Protein AF-A0A2U1Q0E8-F1 (afdb_monomer_lite)

Radius of gyration: 20.46 Å; chains: 1; bounding box: 48×19×58 Å

Structure (mmCIF, N/CA/C/O backbone):
data_AF-A0A2U1Q0E8-F1
#
_entry.id   AF-A0A2U1Q0E8-F1
#
loop_
_atom_site.group_PDB
_atom_site.id
_atom_site.type_symbol
_atom_site.label_atom_id
_atom_site.label_alt_id
_atom_site.label_comp_id
_atom_site.label_asym_id
_atom_site.label_entity_id
_atom_site.label_seq_id
_atom_site.pdbx_PDB_ins_code
_atom_site.Cartn_x
_atom_site.Cartn_y
_atom_site.Cartn_z
_atom_site.occupancy
_atom_site.B_iso_or_equiv
_atom_site.auth_seq_id
_atom_site.auth_comp_id
_atom_site.auth_asym_id
_atom_site.auth_atom_id
_atom_site.pdbx_PDB_model_num
ATOM 1 N N . MET A 1 1 ? 28.242 -7.770 -36.895 1.00 54.81 1 MET A N 1
ATOM 2 C CA . MET A 1 1 ? 28.325 -7.067 -35.593 1.00 54.81 1 MET A CA 1
ATOM 3 C C . MET A 1 1 ? 27.047 -6.302 -35.236 1.00 54.81 1 MET A C 1
ATOM 5 O O . MET A 1 1 ? 26.594 -6.448 -34.112 1.00 54.81 1 MET A O 1
ATOM 9 N N . GLY A 1 2 ? 26.406 -5.580 -36.170 1.00 62.59 2 GLY A N 1
ATOM 10 C CA . GLY A 1 2 ? 25.177 -4.809 -35.890 1.00 62.59 2 GLY A CA 1
ATOM 11 C C . GLY A 1 2 ? 23.968 -5.613 -35.379 1.00 62.59 2 GLY A C 1
ATOM 12 O O . GLY A 1 2 ? 23.327 -5.185 -34.428 1.00 62.59 2 GLY A O 1
ATOM 13 N N . MET A 1 3 ? 23.693 -6.807 -35.926 1.00 69.94 3 MET A N 1
ATOM 14 C CA . MET A 1 3 ? 22.574 -7.640 -35.440 1.00 69.94 3 MET A CA 1
ATOM 15 C C . MET A 1 3 ? 22.767 -8.147 -34.005 1.00 69.94 3 MET A C 1
ATOM 17 O O . MET A 1 3 ? 21.809 -8.210 -33.248 1.00 69.94 3 MET A O 1
ATOM 21 N N . MET A 1 4 ? 23.999 -8.474 -33.607 1.00 75.38 4 MET A N 1
ATOM 22 C CA . MET A 1 4 ? 24.282 -8.968 -32.254 1.00 75.38 4 MET A CA 1
ATOM 23 C C . MET A 1 4 ? 24.065 -7.874 -31.201 1.00 75.38 4 MET A C 1
ATOM 25 O O . MET A 1 4 ? 23.455 -8.134 -30.171 1.00 75.38 4 MET A O 1
ATOM 29 N N . LEU A 1 5 ? 24.496 -6.643 -31.493 1.00 69.25 5 LEU A N 1
ATOM 30 C CA . LEU A 1 5 ? 24.225 -5.475 -30.649 1.00 69.25 5 LEU A CA 1
ATOM 31 C C . LEU A 1 5 ? 22.723 -5.177 -30.563 1.00 69.25 5 LEU A C 1
ATOM 33 O O . LEU A 1 5 ? 22.213 -4.960 -29.471 1.00 69.25 5 LEU A O 1
ATOM 37 N N . TYR A 1 6 ? 22.001 -5.244 -31.686 1.00 76.19 6 TYR A N 1
ATOM 38 C CA . TYR A 1 6 ? 20.548 -5.053 -31.708 1.00 76.19 6 TYR A CA 1
ATOM 39 C C . TYR A 1 6 ? 19.809 -6.052 -30.804 1.00 76.19 6 TYR A C 1
ATOM 41 O O . TYR A 1 6 ? 18.976 -5.645 -29.998 1.00 76.19 6 TYR A O 1
ATOM 49 N N . PHE A 1 7 ? 20.154 -7.342 -30.874 1.00 77.44 7 PHE A N 1
ATOM 50 C CA . PHE A 1 7 ? 19.554 -8.361 -30.006 1.00 77.44 7 PHE A CA 1
ATOM 51 C C . PHE A 1 7 ? 19.857 -8.134 -28.520 1.00 77.44 7 PHE A C 1
ATOM 53 O O . PHE A 1 7 ? 18.980 -8.354 -27.687 1.00 77.44 7 PHE A O 1
ATOM 60 N N . LEU A 1 8 ? 21.068 -7.681 -28.177 1.00 71.50 8 LEU A N 1
ATOM 61 C CA . LEU A 1 8 ? 21.423 -7.352 -26.793 1.00 71.50 8 LEU A CA 1
ATOM 62 C C . LEU A 1 8 ? 20.607 -6.163 -26.274 1.00 71.50 8 LEU A C 1
ATOM 64 O O . LEU A 1 8 ? 20.009 -6.270 -25.208 1.00 71.50 8 LEU A O 1
ATOM 68 N N . PHE A 1 9 ? 20.505 -5.081 -27.051 1.00 70.81 9 PHE A N 1
ATOM 69 C CA . PHE A 1 9 ? 19.699 -3.916 -26.678 1.00 70.81 9 PHE A CA 1
ATOM 70 C C . PHE A 1 9 ? 18.210 -4.243 -26.569 1.00 70.81 9 PHE A C 1
ATOM 72 O O . PHE A 1 9 ? 17.537 -3.762 -25.662 1.00 70.81 9 PHE A O 1
ATOM 79 N N . GLN A 1 10 ? 17.687 -5.090 -27.456 1.00 73.31 10 GLN A N 1
ATOM 80 C CA . GLN A 1 10 ? 16.295 -5.514 -27.381 1.00 73.31 10 GLN A CA 1
ATOM 81 C C . GLN A 1 10 ? 16.024 -6.349 -26.126 1.00 73.31 10 GLN A C 1
ATOM 83 O O . GLN A 1 10 ? 15.024 -6.118 -25.454 1.00 73.31 10 GLN A O 1
ATOM 88 N N . ARG A 1 11 ? 16.934 -7.262 -25.767 1.00 73.00 11 ARG A N 1
ATOM 89 C CA . ARG A 1 11 ? 16.801 -8.073 -24.552 1.00 73.00 11 ARG A CA 1
ATOM 90 C C . ARG A 1 11 ? 16.872 -7.224 -23.283 1.00 73.00 11 ARG A C 1
ATOM 92 O O . ARG A 1 11 ? 16.090 -7.460 -22.370 1.00 73.00 11 ARG A O 1
ATOM 99 N N . GLU A 1 12 ? 17.769 -6.242 -23.249 1.00 69.38 12 GLU A N 1
ATOM 100 C CA . GLU A 1 12 ? 17.889 -5.301 -22.131 1.00 69.38 12 GLU A CA 1
ATOM 101 C C . GLU A 1 12 ? 16.620 -4.456 -21.977 1.00 69.38 12 GLU A C 1
ATOM 103 O O . GLU A 1 12 ? 16.058 -4.352 -20.889 1.00 69.38 12 GLU A O 1
ATOM 108 N N . ARG A 1 13 ? 16.096 -3.927 -23.090 1.00 71.44 13 ARG A N 1
ATOM 109 C CA . ARG A 1 13 ? 14.840 -3.173 -23.102 1.00 71.44 13 ARG A CA 1
ATOM 110 C C . ARG A 1 13 ? 13.662 -4.021 -22.629 1.00 71.44 13 ARG A C 1
ATOM 112 O O . ARG A 1 13 ? 12.860 -3.555 -21.828 1.00 71.44 13 ARG A O 1
ATOM 119 N N . ASP A 1 14 ? 13.536 -5.249 -23.124 1.00 67.00 14 ASP A N 1
ATOM 120 C CA . ASP A 1 14 ? 12.421 -6.130 -22.777 1.00 67.00 14 ASP A CA 1
ATOM 121 C C . ASP A 1 14 ? 12.495 -6.579 -21.301 1.00 67.00 14 ASP A C 1
ATOM 123 O O . ASP A 1 14 ? 11.453 -6.695 -20.649 1.00 67.00 14 ASP A O 1
ATOM 127 N N . ALA A 1 15 ? 13.705 -6.757 -20.750 1.00 60.62 15 ALA A N 1
ATOM 128 C CA . ALA A 1 15 ? 13.926 -6.979 -19.319 1.00 60.62 15 ALA A CA 1
ATOM 129 C C . ALA A 1 15 ? 13.530 -5.746 -18.490 1.00 60.62 15 ALA A C 1
ATOM 131 O O . ALA A 1 15 ? 12.744 -5.871 -17.553 1.00 60.62 15 ALA A O 1
ATOM 132 N N . ASN A 1 16 ? 13.963 -4.548 -18.894 1.00 58.09 16 ASN A N 1
ATOM 133 C CA . ASN A 1 16 ? 13.606 -3.305 -18.210 1.00 58.09 16 ASN A CA 1
ATOM 134 C C . ASN A 1 16 ? 12.084 -3.043 -18.236 1.00 58.09 16 ASN A C 1
ATOM 136 O O . ASN A 1 16 ? 11.486 -2.711 -17.216 1.00 58.09 16 ASN A O 1
ATOM 140 N N . LEU A 1 17 ? 11.416 -3.301 -19.369 1.00 64.69 17 LEU A N 1
ATOM 141 C CA . LEU A 1 17 ? 9.951 -3.240 -19.492 1.00 64.69 17 LEU A CA 1
ATOM 142 C C . LEU A 1 17 ? 9.234 -4.300 -18.639 1.00 64.69 17 LEU A C 1
ATOM 144 O O . LEU A 1 17 ? 8.086 -4.106 -18.231 1.00 64.69 17 LEU A O 1
ATOM 148 N N . SER A 1 18 ? 9.851 -5.462 -18.409 1.00 66.12 18 SER A N 1
ATOM 149 C CA . SER A 1 18 ? 9.324 -6.459 -17.472 1.00 66.12 18 SER A CA 1
ATOM 150 C C . SER A 1 18 ? 9.372 -5.928 -16.043 1.00 66.12 18 SER A C 1
ATOM 152 O O . SER A 1 18 ? 8.342 -5.914 -15.370 1.00 66.12 18 SER A O 1
ATOM 154 N N . ASP A 1 19 ? 10.521 -5.396 -15.630 1.00 70.19 19 ASP A N 1
ATOM 155 C CA . ASP A 1 19 ? 10.713 -4.823 -14.301 1.00 70.19 19 ASP A CA 1
ATOM 156 C C . ASP A 1 19 ? 9.795 -3.620 -14.048 1.00 70.19 19 ASP A C 1
ATOM 158 O O . ASP A 1 19 ? 9.267 -3.465 -12.950 1.00 70.19 19 ASP A O 1
ATOM 162 N N . GLU A 1 20 ? 9.571 -2.765 -15.049 1.00 70.31 20 GLU A N 1
ATOM 163 C CA . GLU A 1 20 ? 8.618 -1.652 -14.961 1.00 70.31 20 GLU A CA 1
ATOM 164 C C . GLU A 1 20 ? 7.174 -2.131 -14.793 1.00 70.31 20 GLU A C 1
ATOM 166 O O . GLU A 1 20 ? 6.423 -1.566 -13.995 1.00 70.31 20 GLU A O 1
ATOM 171 N N . ARG A 1 21 ? 6.768 -3.188 -15.511 1.00 73.75 21 ARG A N 1
ATOM 172 C CA . ARG A 1 21 ? 5.426 -3.771 -15.361 1.00 73.75 21 ARG A CA 1
ATOM 173 C C . ARG A 1 21 ? 5.225 -4.363 -13.975 1.00 73.75 21 ARG A C 1
ATOM 175 O O . ARG A 1 21 ? 4.145 -4.198 -13.409 1.00 73.75 21 ARG A O 1
ATOM 182 N N . ASP A 1 22 ? 6.234 -5.025 -13.428 1.00 78.88 22 ASP A N 1
ATOM 183 C CA . ASP A 1 22 ? 6.148 -5.602 -12.090 1.00 78.88 22 ASP A CA 1
ATOM 184 C C . ASP A 1 22 ? 6.209 -4.522 -11.003 1.00 78.88 22 ASP A C 1
ATOM 186 O O . ASP A 1 22 ? 5.419 -4.567 -10.060 1.00 78.88 22 ASP A O 1
ATOM 190 N N . LEU A 1 23 ? 7.016 -3.470 -11.184 1.00 77.12 23 LEU A N 1
ATOM 191 C CA . LEU A 1 23 ? 6.996 -2.288 -10.317 1.00 77.12 23 LEU A CA 1
ATOM 192 C C . LEU A 1 23 ? 5.622 -1.603 -10.329 1.00 77.12 23 LEU A C 1
ATOM 194 O O . LEU A 1 23 ? 5.094 -1.268 -9.269 1.00 77.12 23 LEU A O 1
ATOM 198 N N . LYS A 1 24 ? 5.013 -1.437 -11.510 1.00 80.44 24 LYS A N 1
ATOM 199 C CA . LYS A 1 24 ? 3.671 -0.864 -11.652 1.00 80.44 24 LYS A CA 1
ATOM 200 C C . LYS A 1 24 ? 2.613 -1.715 -10.949 1.00 80.44 24 LYS A C 1
ATOM 202 O O . LYS A 1 24 ? 1.770 -1.157 -10.258 1.00 80.44 24 LYS A O 1
ATOM 207 N N . LYS A 1 25 ? 2.664 -3.046 -11.072 1.00 83.69 25 LYS A N 1
ATOM 208 C CA . LYS A 1 25 ? 1.755 -3.935 -10.324 1.00 83.69 25 LYS A CA 1
ATOM 209 C C . LYS A 1 25 ? 1.906 -3.744 -8.817 1.00 83.69 25 LYS A C 1
ATOM 211 O O . LYS A 1 25 ? 0.906 -3.584 -8.128 1.00 83.69 25 LYS A O 1
ATOM 216 N N . VAL A 1 26 ? 3.142 -3.708 -8.312 1.00 83.19 26 VAL A N 1
ATOM 217 C CA . VAL A 1 26 ? 3.404 -3.488 -6.881 1.00 83.19 26 VAL A CA 1
ATOM 218 C C . VAL A 1 26 ? 2.878 -2.121 -6.432 1.00 83.19 26 VAL A C 1
ATOM 220 O O . VAL A 1 26 ? 2.306 -2.025 -5.348 1.00 83.19 26 VAL A O 1
ATOM 223 N N . TYR A 1 27 ? 3.023 -1.081 -7.257 1.00 84.69 27 TYR A N 1
ATOM 224 C CA . TYR A 1 27 ? 2.458 0.244 -6.990 1.00 84.69 27 TYR A CA 1
ATOM 225 C C . TYR A 1 27 ? 0.925 0.204 -6.907 1.00 84.69 27 TYR A C 1
ATOM 227 O O . TYR A 1 27 ? 0.357 0.629 -5.901 1.00 84.69 27 TYR A O 1
ATOM 235 N N . ASP A 1 28 ? 0.266 -0.365 -7.922 1.00 86.88 28 ASP A N 1
ATOM 236 C CA . ASP A 1 28 ? -1.196 -0.476 -7.999 1.00 86.88 28 ASP A CA 1
ATOM 237 C C . ASP A 1 28 ? -1.757 -1.272 -6.794 1.00 86.88 28 ASP A C 1
ATOM 239 O O . ASP A 1 28 ? -2.759 -0.886 -6.186 1.00 86.88 28 ASP A O 1
ATOM 243 N N . GLU A 1 29 ? -1.083 -2.355 -6.388 1.00 88.00 29 GLU A N 1
ATOM 244 C CA . GLU A 1 29 ? -1.460 -3.169 -5.226 1.00 88.00 29 GLU A CA 1
ATOM 245 C C . GLU A 1 29 ? -1.337 -2.414 -3.896 1.00 88.00 29 GLU A C 1
ATOM 247 O O . GLU A 1 29 ? -2.236 -2.487 -3.051 1.00 88.00 29 GLU A O 1
ATOM 252 N N . VAL A 1 30 ? -0.222 -1.709 -3.676 1.00 84.44 30 VAL A N 1
ATOM 253 C CA . VAL A 1 30 ? 0.003 -0.943 -2.439 1.00 84.44 30 VAL A CA 1
ATOM 254 C C . VAL A 1 30 ? -0.987 0.224 -2.361 1.00 84.44 30 VAL A C 1
ATOM 256 O O . VAL A 1 30 ? -1.579 0.448 -1.303 1.00 84.44 30 VAL A O 1
ATOM 259 N N . GLU A 1 31 ? -1.254 0.907 -3.477 1.00 87.56 31 GLU A N 1
ATOM 260 C CA . GLU A 1 31 ? -2.251 1.978 -3.540 1.00 87.56 31 GLU A CA 1
ATOM 261 C C . GLU A 1 31 ? -3.662 1.466 -3.206 1.00 87.56 31 GLU A C 1
ATOM 263 O O . GLU A 1 31 ? -4.368 2.069 -2.389 1.00 87.56 31 GLU A O 1
ATOM 268 N N . ALA A 1 32 ? -4.070 0.332 -3.784 1.00 86.69 32 ALA A N 1
ATOM 269 C CA . ALA A 1 32 ? -5.365 -0.280 -3.502 1.00 86.69 32 ALA A CA 1
ATOM 270 C C . ALA A 1 32 ? -5.510 -0.654 -2.018 1.00 86.69 32 ALA A C 1
ATOM 272 O O . ALA A 1 32 ? -6.535 -0.354 -1.398 1.00 86.69 32 ALA A O 1
ATOM 273 N N . ARG A 1 33 ? -4.471 -1.250 -1.416 1.00 87.31 33 ARG A N 1
ATOM 274 C CA . ARG A 1 33 ? -4.458 -1.585 0.017 1.00 87.31 33 ARG A CA 1
ATOM 275 C C . ARG A 1 33 ? -4.542 -0.355 0.914 1.00 87.31 33 ARG A C 1
ATOM 277 O O . ARG A 1 33 ? -5.259 -0.392 1.915 1.00 87.31 33 ARG A O 1
ATOM 284 N N . MET A 1 34 ? -3.832 0.716 0.566 1.00 85.06 34 MET A N 1
ATOM 285 C CA . MET A 1 34 ? -3.852 1.973 1.314 1.00 85.06 34 MET A CA 1
ATOM 286 C C . MET A 1 34 ? -5.255 2.591 1.305 1.00 85.06 34 MET A C 1
ATOM 288 O O . MET A 1 34 ? -5.782 2.935 2.364 1.00 85.06 34 MET A O 1
ATOM 292 N N . ARG A 1 35 ? -5.900 2.662 0.130 1.00 85.38 35 ARG A N 1
ATOM 293 C CA . ARG A 1 35 ? -7.279 3.163 -0.007 1.00 85.38 35 ARG A CA 1
ATOM 294 C C . ARG A 1 35 ? -8.273 2.310 0.777 1.00 85.38 35 ARG A C 1
ATOM 296 O O . ARG A 1 35 ? -9.094 2.847 1.515 1.00 85.38 35 ARG A O 1
ATOM 303 N N . TYR A 1 36 ? -8.173 0.987 0.653 1.00 86.62 36 TYR A N 1
ATOM 304 C CA . TYR A 1 36 ? -9.078 0.064 1.333 1.00 86.62 36 TYR A CA 1
ATOM 305 C C . TYR A 1 36 ? -8.944 0.126 2.863 1.00 86.62 36 TYR A C 1
ATOM 307 O O . TYR A 1 36 ? -9.951 0.170 3.565 1.00 86.62 36 TYR A O 1
ATOM 315 N N . ARG A 1 37 ? -7.717 0.203 3.403 1.00 84.19 37 ARG A N 1
ATOM 316 C CA . ARG A 1 37 ? -7.513 0.381 4.853 1.00 84.19 37 ARG A CA 1
ATOM 317 C C . ARG A 1 37 ? -8.011 1.730 5.357 1.00 84.19 37 ARG A C 1
ATOM 319 O O . ARG A 1 37 ? -8.635 1.761 6.412 1.00 84.19 37 ARG A O 1
ATOM 326 N N . GLY A 1 38 ? -7.784 2.808 4.604 1.00 84.12 38 GLY A N 1
ATOM 327 C CA . GLY A 1 38 ? -8.334 4.124 4.938 1.00 84.12 38 GLY A CA 1
ATOM 328 C C . GLY A 1 38 ? -9.862 4.096 5.040 1.00 84.12 38 GLY A C 1
ATOM 329 O O . GLY A 1 38 ? -10.422 4.624 5.998 1.00 84.12 38 GLY A O 1
ATOM 330 N N . PHE A 1 39 ? -10.527 3.399 4.113 1.00 87.38 39 PHE A N 1
ATOM 331 C CA . PHE A 1 39 ? -11.975 3.191 4.157 1.00 87.38 39 PHE A CA 1
ATOM 332 C C . PHE A 1 39 ? -12.419 2.401 5.399 1.00 87.38 39 PHE A C 1
ATOM 334 O O . PHE A 1 39 ? -13.317 2.846 6.103 1.00 87.38 39 PHE A O 1
ATOM 341 N N . ILE A 1 40 ? -11.758 1.283 5.727 1.00 84.38 40 ILE A N 1
ATOM 342 C CA . ILE A 1 40 ? -12.083 0.489 6.929 1.00 84.38 40 ILE A CA 1
ATOM 343 C C . ILE A 1 40 ? -11.971 1.331 8.204 1.00 84.38 40 ILE A C 1
ATOM 345 O O . ILE A 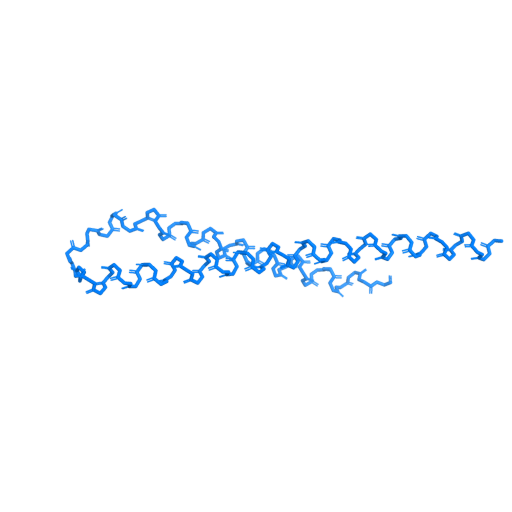1 40 ? -12.855 1.272 9.053 1.00 84.38 40 ILE A O 1
ATOM 349 N N . ILE A 1 41 ? -10.889 2.098 8.355 1.00 84.62 41 ILE A N 1
ATOM 350 C CA . ILE A 1 41 ? -10.677 2.932 9.545 1.00 84.62 41 ILE A CA 1
ATOM 351 C C . ILE A 1 41 ? -11.793 3.971 9.660 1.00 84.62 41 ILE A C 1
ATOM 353 O O . ILE A 1 41 ? -12.388 4.096 10.727 1.00 84.62 41 ILE A O 1
ATOM 357 N N . MET A 1 42 ? -12.125 4.645 8.556 1.00 86.56 42 MET A N 1
ATOM 358 C CA . MET A 1 42 ? -13.201 5.633 8.515 1.00 86.56 42 MET A CA 1
ATOM 359 C C . MET A 1 42 ? -14.564 5.024 8.882 1.00 86.56 42 MET A C 1
ATOM 361 O O . MET A 1 42 ? -15.281 5.593 9.699 1.00 86.56 42 MET A O 1
ATOM 365 N N . GLU A 1 43 ? -14.924 3.868 8.317 1.00 87.06 43 GLU A N 1
ATOM 366 C CA . GLU A 1 43 ? -16.191 3.188 8.624 1.00 87.06 43 GLU A CA 1
ATOM 367 C C . GLU A 1 43 ? -16.260 2.767 10.096 1.00 87.06 43 GLU A C 1
ATOM 369 O O . GLU A 1 43 ? -17.273 2.984 10.759 1.00 87.06 43 GLU A O 1
ATOM 374 N N . LEU A 1 44 ? -15.173 2.221 10.651 1.00 82.19 44 LEU A N 1
ATOM 375 C CA . LEU A 1 44 ? -15.114 1.857 12.068 1.00 82.19 44 LEU A CA 1
ATOM 376 C C . LEU A 1 44 ? -15.256 3.090 12.972 1.00 82.19 44 LEU A C 1
ATOM 378 O O . LEU A 1 44 ? -15.990 3.053 13.960 1.00 82.19 44 LEU A O 1
ATOM 382 N N . GLU A 1 45 ? -14.607 4.199 12.625 1.00 83.62 45 GLU A N 1
ATOM 383 C CA . GLU A 1 45 ? -14.754 5.466 13.344 1.00 83.62 45 GLU A CA 1
ATOM 384 C C . GLU A 1 45 ? -16.186 6.013 13.261 1.00 83.62 45 GLU A C 1
ATOM 386 O O . GLU A 1 45 ? -16.706 6.502 14.261 1.00 83.62 45 GLU A O 1
ATOM 391 N N . GLN A 1 46 ? -16.867 5.879 12.119 1.00 85.31 46 GLN A N 1
ATOM 392 C CA . GLN A 1 46 ? -18.269 6.285 11.973 1.00 85.31 46 GLN A CA 1
ATOM 393 C C . GLN A 1 46 ? -19.233 5.383 12.755 1.00 85.31 46 GLN A C 1
ATOM 395 O O . GLN A 1 46 ? -20.125 5.885 13.440 1.00 85.31 46 GLN A O 1
ATOM 400 N N . MET A 1 47 ? -19.060 4.059 12.679 1.00 83.38 47 MET A N 1
ATOM 401 C CA . MET A 1 47 ? -19.957 3.082 13.309 1.00 83.38 47 MET A CA 1
ATOM 402 C C . MET A 1 47 ? -19.932 3.154 14.834 1.00 83.38 47 MET A C 1
ATOM 404 O O . MET A 1 47 ? -20.954 2.965 15.495 1.00 83.38 47 MET A O 1
ATOM 408 N N . PHE A 1 48 ? -18.757 3.398 15.404 1.00 78.94 48 PHE A N 1
ATOM 409 C CA . PHE A 1 48 ? -18.542 3.313 16.844 1.00 78.94 48 PHE A CA 1
ATOM 410 C C . PHE A 1 48 ? -18.244 4.681 17.480 1.00 78.94 48 PHE A C 1
ATOM 412 O O . PHE A 1 48 ? -18.266 4.803 18.709 1.00 78.94 48 PHE A O 1
ATOM 419 N N . GLY A 1 49 ? -18.010 5.729 16.683 1.00 72.00 49 GLY A N 1
ATOM 420 C CA . GLY A 1 49 ? -17.675 7.069 17.165 1.00 72.00 49 GLY A CA 1
ATOM 421 C C . GLY A 1 49 ? -16.476 7.057 18.119 1.00 72.00 49 GLY A C 1
ATOM 422 O O . GLY A 1 49 ? -15.576 6.223 18.023 1.00 72.00 49 GLY A O 1
ATOM 423 N N . ASN A 1 50 ? -16.520 7.914 19.143 1.00 64.88 50 ASN A N 1
ATOM 424 C CA . ASN A 1 50 ? -15.510 7.964 20.212 1.00 64.88 50 ASN A CA 1
ATOM 425 C C . ASN A 1 50 ? -15.461 6.699 21.101 1.00 64.88 50 ASN A C 1
ATOM 427 O O . ASN A 1 50 ? -14.705 6.675 22.069 1.00 64.88 50 ASN A O 1
ATOM 431 N N . ARG A 1 51 ? -16.291 5.673 20.843 1.00 66.25 51 ARG A N 1
ATOM 432 C CA . ARG A 1 51 ? -16.293 4.416 21.615 1.00 66.25 51 ARG A CA 1
ATOM 433 C C . ARG A 1 51 ? -15.296 3.391 21.090 1.00 66.25 51 ARG A C 1
ATOM 435 O O . ARG A 1 51 ? -15.054 2.404 21.782 1.00 66.25 51 ARG A O 1
ATOM 442 N N . VAL A 1 52 ? -14.713 3.597 19.905 1.00 64.38 52 VAL A N 1
ATOM 443 C CA . VAL A 1 52 ? -13.553 2.797 19.503 1.00 64.38 52 VAL A CA 1
ATOM 444 C C . VAL A 1 52 ? -12.400 3.166 20.417 1.00 64.38 52 VAL A C 1
ATOM 446 O O . VAL A 1 52 ? -11.965 4.317 20.441 1.00 64.38 52 VAL A O 1
ATOM 449 N N . VAL A 1 53 ? -11.881 2.190 21.160 1.00 66.31 53 VAL A N 1
ATOM 450 C CA . VAL A 1 53 ? -10.612 2.378 21.860 1.00 66.31 53 VAL A CA 1
ATOM 451 C C . VAL A 1 53 ? -9.572 2.630 20.779 1.00 66.31 53 VAL A C 1
ATOM 453 O O . VAL A 1 53 ? -9.356 1.779 19.922 1.00 66.31 53 VAL A O 1
ATOM 456 N N . HIS A 1 54 ? -8.949 3.804 20.789 1.00 69.62 54 HIS A N 1
ATOM 457 C CA . HIS A 1 54 ? -7.939 4.205 19.807 1.00 69.62 54 HIS A CA 1
ATOM 458 C C . HIS A 1 54 ? -6.850 3.127 19.618 1.00 69.62 54 HIS A C 1
ATOM 460 O O . HIS A 1 54 ? -6.341 2.925 18.519 1.00 69.62 54 HIS A O 1
ATOM 466 N N . GLU A 1 55 ? -6.565 2.376 20.684 1.00 73.75 55 GLU A N 1
ATOM 467 C CA . GLU A 1 55 ? -5.673 1.215 20.731 1.00 73.75 55 GLU A CA 1
ATOM 468 C C . GLU A 1 55 ? -6.094 0.076 19.787 1.00 73.75 55 GLU A C 1
ATOM 470 O O . GLU A 1 55 ? -5.237 -0.573 19.194 1.00 73.75 55 GLU A O 1
ATOM 475 N N . ALA A 1 56 ? -7.397 -0.143 19.586 1.00 75.06 56 ALA A N 1
ATOM 476 C CA . ALA A 1 56 ? -7.926 -1.166 18.684 1.00 75.06 56 ALA A CA 1
ATOM 477 C C . ALA A 1 56 ? -7.686 -0.829 17.201 1.00 75.06 56 ALA A C 1
ATOM 479 O O . ALA A 1 56 ? -7.554 -1.736 16.379 1.00 75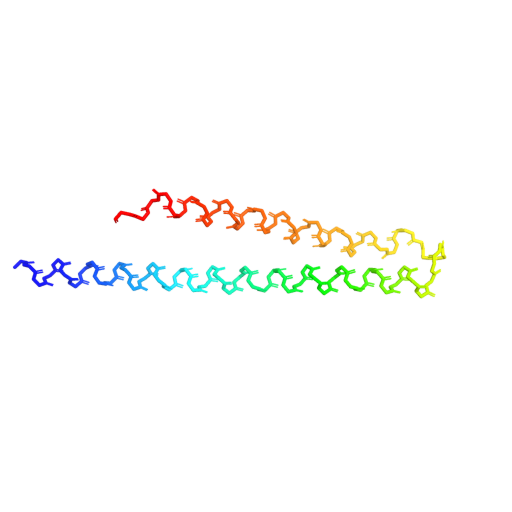.06 56 ALA A O 1
ATOM 480 N N . LEU A 1 57 ? -7.585 0.461 16.853 1.00 80.25 57 LEU A N 1
ATOM 481 C CA . LEU A 1 57 ? -7.245 0.915 15.497 1.00 80.25 57 LEU A CA 1
ATOM 482 C C . LEU A 1 57 ? -5.739 1.084 15.285 1.00 80.25 57 LEU A C 1
ATOM 484 O O . LEU A 1 57 ? -5.300 1.164 14.138 1.00 80.25 57 LEU A O 1
ATOM 488 N N . THR A 1 58 ? -4.935 1.111 16.353 1.00 83.25 58 THR A N 1
ATOM 489 C CA . THR A 1 58 ? -3.478 1.282 16.266 1.00 83.25 58 THR A CA 1
ATOM 490 C C . THR A 1 58 ? -2.816 0.301 15.289 1.00 83.25 58 THR A C 1
ATOM 492 O O . THR A 1 58 ? -2.055 0.768 14.441 1.00 83.25 58 THR A O 1
ATOM 495 N N . PRO A 1 59 ? -3.116 -1.016 15.298 1.00 84.31 59 PRO A N 1
ATOM 496 C CA . PRO A 1 59 ? -2.517 -1.941 14.333 1.00 84.31 59 PRO A CA 1
ATOM 497 C C . PRO A 1 59 ? -2.884 -1.611 12.880 1.00 84.31 59 PRO A C 1
ATOM 499 O O . PRO A 1 59 ? -2.033 -1.664 11.995 1.00 84.31 59 PRO A O 1
ATOM 502 N N . LEU A 1 60 ? -4.140 -1.225 12.628 1.00 81.19 60 LEU A N 1
ATOM 503 C CA . LEU A 1 60 ? -4.619 -0.853 11.293 1.00 81.19 60 LEU A CA 1
ATOM 504 C C . LEU A 1 60 ? -3.935 0.419 10.778 1.00 81.19 60 LEU A C 1
ATOM 506 O O . LEU A 1 60 ? -3.528 0.461 9.616 1.00 81.19 60 LEU A O 1
ATOM 510 N N . ARG A 1 61 ? -3.766 1.421 11.647 1.00 83.56 61 ARG A N 1
ATOM 511 C CA . ARG A 1 61 ? -3.074 2.678 11.328 1.00 83.56 61 ARG A CA 1
ATOM 512 C C . ARG A 1 61 ? -1.585 2.461 11.073 1.00 83.56 61 ARG A C 1
ATOM 514 O O . ARG A 1 61 ? -1.065 2.994 10.101 1.00 83.56 61 ARG A O 1
ATOM 521 N N . LEU A 1 62 ? -0.928 1.610 11.863 1.00 86.62 62 LEU A N 1
ATOM 522 C CA . LEU A 1 62 ? 0.470 1.238 11.636 1.00 86.62 62 LEU A CA 1
ATOM 523 C C . LEU A 1 62 ? 0.655 0.556 10.272 1.00 86.62 62 LEU A C 1
ATOM 525 O O . LEU A 1 62 ? 1.568 0.895 9.524 1.00 86.62 62 LEU A O 1
ATOM 529 N N . CYS A 1 63 ? -0.238 -0.368 9.902 1.00 83.00 63 CYS A N 1
ATOM 530 C CA . CYS A 1 63 ? -0.196 -0.980 8.573 1.00 83.00 63 CYS A CA 1
ATOM 531 C C . CYS A 1 63 ? -0.441 0.034 7.443 1.00 83.00 63 CYS A C 1
ATOM 533 O O . CYS A 1 63 ? 0.143 -0.104 6.371 1.00 83.00 63 CYS A O 1
ATOM 535 N N . GLN A 1 64 ? -1.301 1.034 7.655 1.00 85.38 64 GLN A N 1
ATOM 536 C CA . GLN A 1 64 ? -1.519 2.104 6.679 1.00 85.38 64 GLN A CA 1
ATOM 537 C C . GLN A 1 64 ? -0.268 2.976 6.512 1.00 85.38 64 GLN A C 1
ATOM 539 O O . GLN A 1 64 ? 0.109 3.284 5.385 1.00 85.38 64 GLN A O 1
ATOM 544 N N . GLU A 1 65 ? 0.398 3.326 7.611 1.00 88.44 65 GLU A N 1
ATOM 545 C CA . GLU A 1 65 ? 1.642 4.098 7.596 1.00 88.44 65 GLU A CA 1
ATOM 546 C C . GLU A 1 65 ? 2.775 3.338 6.890 1.00 88.44 65 GLU A C 1
ATOM 548 O O . GLU A 1 65 ? 3.497 3.913 6.079 1.00 88.44 65 GLU A O 1
ATOM 553 N N . GLN A 1 66 ? 2.881 2.025 7.105 1.00 85.69 66 GLN A N 1
ATOM 554 C CA . GLN A 1 66 ? 3.831 1.172 6.382 1.00 85.69 66 GLN A CA 1
ATOM 555 C C . GLN A 1 66 ? 3.564 1.142 4.870 1.00 85.69 66 GLN A C 1
ATOM 557 O O . GLN A 1 66 ? 4.503 1.214 4.077 1.00 85.69 66 GLN A O 1
ATOM 562 N N . ASP A 1 67 ? 2.297 1.042 4.452 1.00 85.00 67 ASP A N 1
ATOM 563 C CA . ASP A 1 67 ? 1.947 1.109 3.029 1.00 85.00 67 ASP A CA 1
ATOM 564 C C . ASP A 1 67 ? 2.228 2.512 2.451 1.00 85.00 67 ASP A C 1
ATOM 566 O O . ASP A 1 67 ? 2.712 2.601 1.326 1.00 85.00 67 ASP A O 1
ATOM 570 N N . MET A 1 68 ? 2.026 3.597 3.213 1.00 87.38 68 MET A N 1
ATOM 571 C CA . MET A 1 68 ? 2.417 4.957 2.803 1.00 87.38 68 MET A CA 1
ATOM 572 C C . MET A 1 68 ? 3.932 5.088 2.603 1.00 87.38 68 MET A C 1
ATOM 574 O O . MET A 1 68 ? 4.367 5.510 1.536 1.00 87.38 68 MET A O 1
ATOM 578 N N . GLN A 1 69 ? 4.738 4.647 3.573 1.00 88.12 69 GLN A N 1
ATOM 579 C CA . GLN A 1 69 ? 6.203 4.654 3.460 1.00 88.12 69 GLN A CA 1
ATOM 580 C C . GLN A 1 69 ? 6.678 3.835 2.254 1.00 88.12 69 GLN A C 1
ATOM 582 O O . GLN A 1 69 ? 7.597 4.228 1.536 1.00 88.12 69 GLN A O 1
ATOM 587 N N . LYS A 1 70 ? 6.023 2.698 1.988 1.00 83.38 70 LYS A N 1
ATOM 588 C CA . LYS A 1 70 ? 6.305 1.882 0.808 1.00 83.38 70 LYS A CA 1
ATOM 589 C C . LYS A 1 70 ? 5.949 2.607 -0.492 1.00 83.38 70 LYS A C 1
ATOM 591 O O . LYS A 1 70 ? 6.692 2.476 -1.460 1.00 83.38 70 LYS A O 1
ATOM 596 N N . MET A 1 71 ? 4.857 3.371 -0.533 1.00 84.69 71 MET A N 1
ATOM 597 C CA . MET A 1 71 ? 4.508 4.196 -1.697 1.00 84.69 71 MET A CA 1
ATOM 598 C C . MET A 1 71 ? 5.524 5.306 -1.941 1.00 84.69 71 MET A C 1
ATOM 600 O O . MET A 1 71 ? 5.903 5.520 -3.091 1.00 84.69 71 MET A O 1
ATOM 604 N N . ASP A 1 72 ? 5.988 5.974 -0.887 1.00 86.62 72 ASP A N 1
ATOM 605 C CA . ASP A 1 72 ? 7.015 7.011 -0.997 1.00 86.62 72 ASP A CA 1
ATOM 606 C C . ASP A 1 72 ? 8.321 6.422 -1.542 1.00 86.62 72 ASP A C 1
ATOM 608 O O . ASP A 1 72 ? 8.859 6.918 -2.531 1.00 86.62 72 ASP A O 1
ATOM 612 N N . PHE A 1 73 ? 8.747 5.271 -1.015 1.00 83.25 73 PHE A N 1
ATOM 613 C CA . PHE A 1 73 ? 9.900 4.537 -1.538 1.00 83.25 73 PHE A CA 1
ATOM 614 C C . PHE A 1 73 ? 9.732 4.132 -3.014 1.00 83.25 73 PHE A C 1
ATOM 616 O O . PHE A 1 73 ? 10.645 4.298 -3.823 1.00 83.25 73 PHE A O 1
ATOM 623 N N . LEU A 1 74 ? 8.561 3.615 -3.401 1.00 81.56 74 LEU A N 1
ATOM 624 C CA . LEU A 1 74 ? 8.280 3.243 -4.793 1.00 81.56 74 LEU A CA 1
ATOM 625 C C . LEU A 1 74 ? 8.272 4.464 -5.724 1.00 81.56 74 LEU A C 1
ATOM 627 O O . LEU A 1 74 ? 8.725 4.355 -6.865 1.00 81.56 74 LEU A O 1
ATOM 631 N N . ARG A 1 75 ? 7.801 5.626 -5.253 1.00 81.44 75 ARG A N 1
ATOM 632 C CA . ARG A 1 75 ? 7.853 6.894 -5.998 1.00 81.44 75 ARG A CA 1
ATOM 633 C C . ARG A 1 75 ? 9.281 7.381 -6.184 1.00 81.44 75 ARG A C 1
ATOM 635 O O . ARG A 1 75 ? 9.625 7.777 -7.293 1.00 81.44 75 ARG A O 1
ATOM 642 N N . GLU A 1 76 ? 10.109 7.318 -5.146 1.00 81.44 76 GLU A N 1
ATOM 643 C CA . GLU A 1 76 ? 11.529 7.673 -5.229 1.00 81.44 76 GLU A CA 1
ATOM 644 C C . GLU A 1 76 ? 12.288 6.746 -6.182 1.00 81.44 76 GLU A C 1
ATOM 646 O O . GLU A 1 76 ? 13.028 7.223 -7.042 1.00 81.44 76 GLU A O 1
ATOM 651 N N . MET A 1 77 ? 12.054 5.432 -6.108 1.00 75.12 77 MET A N 1
ATOM 652 C CA . MET A 1 77 ? 12.649 4.478 -7.049 1.00 75.12 77 MET A CA 1
ATOM 653 C C . MET A 1 77 ? 12.168 4.691 -8.487 1.00 75.12 77 MET A C 1
ATOM 655 O O . MET A 1 77 ? 12.972 4.625 -9.417 1.00 75.12 77 MET A O 1
ATOM 659 N N . GLY A 1 78 ? 10.874 4.950 -8.689 1.00 69.69 78 GLY A N 1
ATOM 660 C CA . GLY A 1 78 ? 10.321 5.277 -10.003 1.00 69.69 78 GLY A CA 1
ATOM 661 C C . GLY A 1 78 ? 10.922 6.565 -10.570 1.00 69.69 78 GLY A C 1
ATOM 662 O O . GLY A 1 78 ? 11.345 6.591 -11.723 1.00 69.69 78 GLY A O 1
ATOM 663 N N . ALA A 1 79 ? 11.044 7.607 -9.743 1.00 61.34 79 ALA A N 1
ATOM 664 C CA . ALA A 1 79 ? 11.693 8.858 -10.117 1.00 61.34 79 ALA A CA 1
ATOM 665 C C . ALA A 1 79 ? 13.167 8.636 -10.479 1.00 61.34 79 ALA A C 1
ATOM 667 O O . ALA A 1 79 ? 13.601 9.092 -11.532 1.00 61.34 79 ALA A O 1
ATOM 668 N N . ALA A 1 80 ? 13.919 7.885 -9.668 1.00 58.41 80 ALA A N 1
ATOM 669 C CA . ALA A 1 80 ? 15.312 7.541 -9.944 1.00 58.41 80 ALA A CA 1
ATOM 670 C C . ALA A 1 80 ? 15.467 6.763 -11.262 1.00 58.41 80 ALA A C 1
ATOM 672 O O . ALA A 1 80 ? 16.363 7.068 -12.044 1.00 58.41 80 ALA A O 1
ATOM 673 N N . ARG A 1 81 ? 14.570 5.814 -11.565 1.00 56.53 81 ARG A N 1
ATOM 674 C CA . ARG A 1 81 ? 1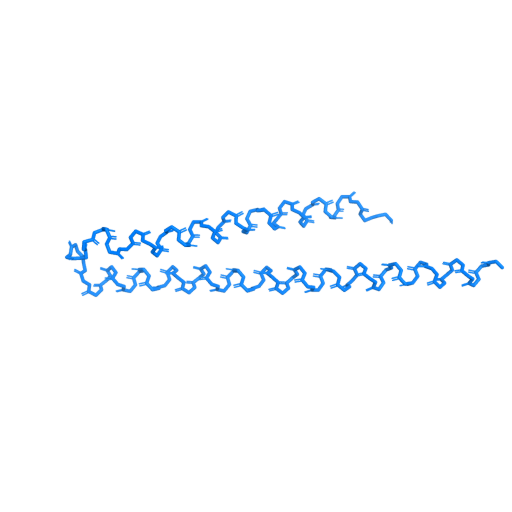4.575 5.086 -12.847 1.00 56.53 81 ARG A CA 1
ATOM 675 C C . ARG A 1 81 ? 14.337 6.002 -14.052 1.00 56.53 81 ARG A C 1
ATOM 677 O O . ARG A 1 81 ? 15.018 5.837 -15.059 1.00 56.53 81 ARG A O 1
ATOM 684 N N . CYS A 1 82 ? 13.471 7.013 -13.936 1.00 52.62 82 CYS A N 1
ATOM 685 C CA . CYS A 1 82 ? 13.286 8.023 -14.987 1.00 52.62 82 CYS A CA 1
ATOM 686 C C . CYS A 1 82 ? 14.551 8.861 -15.261 1.00 52.62 82 CYS A C 1
ATOM 688 O O . CYS A 1 82 ? 14.698 9.372 -16.367 1.00 52.62 82 CYS A O 1
ATOM 690 N N . TYR A 1 83 ? 15.4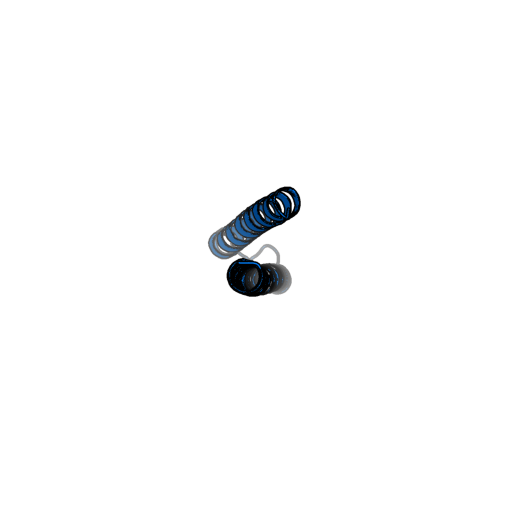71 8.994 -14.297 1.00 41.22 83 TYR A N 1
ATOM 691 C CA . TYR A 1 83 ? 16.735 9.724 -14.485 1.00 41.22 83 TYR A CA 1
ATOM 692 C C . TYR A 1 83 ? 17.852 8.894 -15.138 1.00 41.22 83 TYR A C 1
ATOM 694 O O . TYR A 1 83 ? 18.799 9.476 -15.664 1.00 41.22 83 TYR A O 1
ATOM 702 N N . PHE A 1 84 ? 17.759 7.5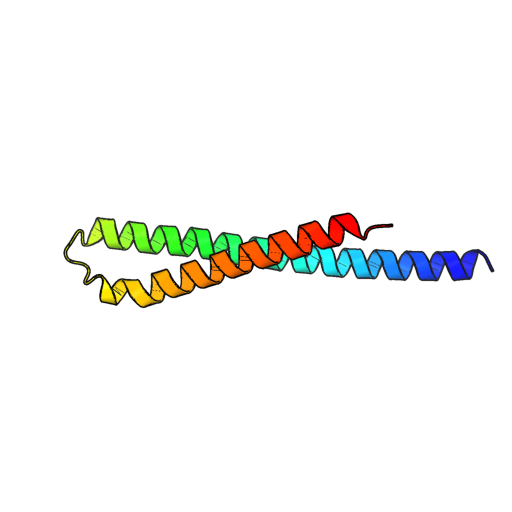60 -15.123 1.00 41.03 84 PHE A N 1
ATOM 703 C CA . PHE A 1 84 ? 18.784 6.658 -15.670 1.00 41.03 84 PHE A CA 1
ATOM 704 C C . PHE A 1 84 ? 18.363 5.937 -16.962 1.00 41.03 84 PHE A C 1
ATOM 706 O O . PHE A 1 84 ? 19.124 5.116 -17.469 1.00 41.03 84 PHE A O 1
ATOM 713 N N . ALA A 1 85 ? 17.190 6.247 -17.520 1.00 41.75 85 ALA A N 1
ATOM 714 C CA . ALA A 1 85 ? 16.771 5.757 -18.832 1.00 41.75 85 ALA A CA 1
ATOM 715 C C . ALA A 1 85 ? 17.525 6.509 -19.952 1.00 41.75 85 ALA A C 1
ATOM 717 O O . ALA A 1 85 ? 17.059 7.540 -20.435 1.00 41.75 85 ALA A O 1
ATOM 718 N N . PHE A 1 86 ? 18.703 6.003 -20.330 1.00 40.53 86 PHE A N 1
ATOM 719 C CA . PHE A 1 86 ? 19.476 6.400 -21.516 1.00 40.53 86 PHE A CA 1
ATOM 720 C C . PHE A 1 86 ? 19.542 5.256 -22.529 1.00 40.53 86 PHE A C 1
ATOM 722 O O . PHE A 1 86 ? 19.690 4.092 -22.092 1.00 40.53 86 PHE A O 1
#

Secondary structure (DSSP, 8-state):
-HHHHHHHHHHHHHHHHHHHHHHHHHHHHHHHHHHHHHHHHHHHHHHHGGGS-HHHHHHHHHHHHHHHHHHHHHHHHHHHHHHH--

Sequence (86 aa):
MGMMLYFLFQRERDANLSDERDLKKVYDE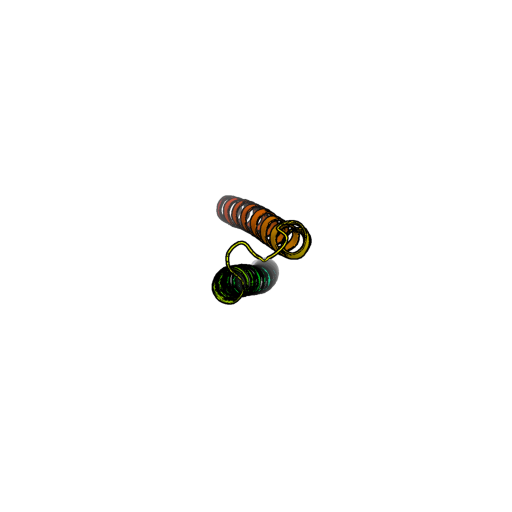VEARMRYRGFIIMELEQMFGNRVVHEALTPLRLCQEQDMQKMDFLREMGAARCYFAF

Foldseek 3Di:
DVVVVVVVVVVVVVVVVVVVVVLVVVLVVLVVLLVVLVVVVVVVCVVQPPNPPVVVCVVSVVVNVVSVVVNVVSVVVVVVVVVPPD

pLDDT: mean 75.56, std 11.9, range [40.53, 88.44]

Organism: Artemisia annua (NCBI:txid35608)